Protein AF-A0A967Q0D6-F1 (afdb_monomer_lite)

Foldseek 3Di:
DVVVVVVVVVVVVVVVVVVVVVPDPPPDDPDPDPDDDDPCVQVFKDKDKDKDWDWDAPDPPHPHIDIDIDIDMDIDGD

Structure (mmCIF, N/CA/C/O backbone):
data_AF-A0A967Q0D6-F1
#
_entry.id   AF-A0A967Q0D6-F1
#
loop_
_atom_site.group_PDB
_atom_site.id
_atom_site.type_symbol
_atom_site.label_atom_id
_atom_site.label_alt_id
_atom_site.label_comp_id
_atom_site.label_asym_id
_atom_site.label_entity_id
_atom_site.label_seq_id
_atom_site.pdbx_PDB_ins_code
_atom_site.Cartn_x
_atom_site.Cartn_y
_atom_site.Cartn_z
_atom_site.occupancy
_atom_site.B_iso_or_equiv
_atom_site.auth_seq_id
_atom_site.auth_comp_id
_atom_site.auth_asym_id
_atom_site.auth_atom_id
_atom_site.pdbx_PDB_model_num
ATOM 1 N N . MET A 1 1 ? -32.497 14.280 -10.935 1.00 66.44 1 MET A N 1
ATOM 2 C CA . MET A 1 1 ? -31.896 13.751 -12.182 1.00 66.44 1 MET A CA 1
ATOM 3 C C . MET A 1 1 ? -30.389 14.012 -12.278 1.00 66.44 1 MET A C 1
ATOM 5 O O . MET A 1 1 ? -29.657 13.038 -12.305 1.00 66.44 1 MET A O 1
ATOM 9 N N . ARG A 1 2 ? -29.888 15.261 -12.202 1.00 74.88 2 ARG A N 1
ATOM 10 C CA . ARG A 1 2 ? -28.427 15.557 -12.206 1.00 74.88 2 ARG A CA 1
ATOM 11 C C . ARG A 1 2 ? -27.599 14.783 -11.166 1.00 74.88 2 ARG A C 1
ATOM 13 O O . ARG A 1 2 ? -26.550 14.261 -11.506 1.00 74.88 2 ARG A O 1
ATOM 20 N N . LYS A 1 3 ? -28.087 14.675 -9.924 1.00 72.25 3 LYS A N 1
ATOM 21 C CA . LYS A 1 3 ? -27.408 13.926 -8.845 1.00 72.25 3 LYS A CA 1
ATOM 22 C C . LYS A 1 3 ? -27.276 12.428 -9.150 1.00 72.25 3 LYS A C 1
ATOM 24 O O . LYS A 1 3 ? -26.268 11.829 -8.812 1.00 72.25 3 LYS A O 1
ATOM 29 N N . LEU A 1 4 ? -28.277 11.856 -9.822 1.00 83.75 4 LEU A N 1
ATOM 30 C CA . LEU A 1 4 ? -28.281 10.445 -10.204 1.00 83.75 4 LEU A CA 1
ATOM 31 C C . LEU A 1 4 ? -27.257 10.193 -11.318 1.00 83.75 4 LEU A C 1
ATOM 33 O O . LEU A 1 4 ? -26.443 9.295 -11.192 1.00 83.75 4 LEU A O 1
ATOM 37 N N . ILE A 1 5 ? -27.227 11.062 -12.336 1.00 88.00 5 ILE A N 1
ATOM 38 C CA . ILE A 1 5 ? -26.273 10.991 -13.457 1.00 88.00 5 ILE A CA 1
ATOM 39 C C . ILE A 1 5 ? -24.821 11.104 -12.970 1.00 88.00 5 ILE A C 1
ATOM 41 O O . ILE A 1 5 ? -23.964 10.349 -13.416 1.00 88.00 5 ILE A O 1
ATOM 45 N N . LEU A 1 6 ? -24.547 12.017 -12.031 1.00 89.75 6 LEU A N 1
ATOM 46 C CA . LEU A 1 6 ? -23.213 12.181 -11.443 1.00 89.75 6 LEU A CA 1
ATOM 47 C C . LEU A 1 6 ? -22.772 10.941 -10.659 1.00 89.75 6 LEU A C 1
ATOM 49 O O . LEU A 1 6 ? -21.625 10.524 -10.779 1.00 89.75 6 LEU A O 1
ATOM 53 N N . LEU A 1 7 ? -23.686 10.329 -9.901 1.00 89.75 7 LEU A N 1
ATOM 54 C CA . LEU A 1 7 ? -23.399 9.101 -9.165 1.00 89.75 7 LEU A CA 1
ATOM 55 C C . LEU A 1 7 ? -23.106 7.937 -10.123 1.00 89.75 7 LEU A C 1
ATOM 57 O O . LEU A 1 7 ? -22.133 7.217 -9.929 1.00 89.75 7 LEU A O 1
ATOM 61 N N . THR A 1 8 ? -23.891 7.785 -11.193 1.00 88.88 8 THR A N 1
ATOM 62 C CA . THR A 1 8 ? -23.663 6.733 -12.197 1.00 88.88 8 THR A CA 1
ATOM 63 C C . THR A 1 8 ? -22.341 6.933 -12.943 1.00 88.88 8 THR A C 1
ATOM 65 O O . THR A 1 8 ? -21.617 5.965 -13.170 1.00 88.88 8 THR A O 1
ATOM 68 N N . ALA A 1 9 ? -21.984 8.178 -13.278 1.00 90.19 9 ALA A N 1
ATOM 69 C CA . ALA A 1 9 ? -20.704 8.501 -13.908 1.00 90.19 9 ALA A CA 1
ATOM 70 C C . ALA A 1 9 ? -19.512 8.189 -12.989 1.00 90.19 9 ALA A C 1
ATOM 72 O O . ALA A 1 9 ? -18.534 7.599 -13.441 1.00 90.19 9 ALA A O 1
ATOM 73 N N . LEU A 1 10 ? -19.616 8.519 -11.696 1.00 90.12 10 LEU A N 1
ATOM 74 C CA . LEU A 1 10 ? -18.581 8.227 -10.703 1.00 90.12 10 LEU A CA 1
ATOM 75 C C . LEU A 1 10 ? -18.375 6.718 -10.525 1.00 90.12 10 LEU A C 1
ATOM 77 O O . LEU A 1 10 ? -17.245 6.242 -10.584 1.00 90.12 10 LEU A O 1
ATOM 81 N N . VAL A 1 11 ? -19.463 5.958 -10.374 1.00 88.44 11 VAL A N 1
ATOM 82 C CA . VAL A 1 11 ? -19.398 4.493 -10.259 1.00 88.44 11 VAL A CA 1
ATOM 83 C C . VAL A 1 11 ? -18.776 3.883 -11.519 1.00 88.44 11 VAL A C 1
ATOM 85 O O . VAL A 1 11 ? -17.892 3.036 -11.419 1.00 88.44 11 VAL A O 1
ATOM 88 N N . THR A 1 12 ? -19.159 4.358 -12.708 1.00 85.62 12 THR A N 1
ATOM 89 C CA . THR A 1 12 ? -18.598 3.862 -13.978 1.00 85.62 12 THR A CA 1
ATOM 90 C C . THR A 1 12 ? -17.095 4.146 -14.078 1.00 85.62 12 THR A C 1
ATOM 92 O O . THR A 1 12 ? -16.335 3.251 -14.439 1.00 85.62 12 THR A O 1
ATOM 95 N N . ALA A 1 13 ? -16.651 5.347 -13.684 1.00 83.69 13 ALA A N 1
ATOM 96 C CA . ALA A 1 13 ? -15.238 5.724 -13.676 1.00 83.69 13 ALA A CA 1
ATOM 97 C C . ALA A 1 13 ? -14.407 4.848 -12.721 1.00 83.69 13 ALA A C 1
ATOM 99 O O . ALA A 1 13 ? -13.376 4.306 -13.122 1.00 83.69 13 ALA A O 1
ATOM 100 N N . ILE A 1 14 ? -14.892 4.628 -11.493 1.00 81.12 14 ILE A N 1
ATOM 101 C CA . ILE A 1 14 ? -14.237 3.748 -10.512 1.00 81.12 14 ILE A CA 1
ATOM 102 C C . ILE A 1 14 ? -14.130 2.320 -11.063 1.00 81.12 14 ILE A C 1
ATOM 104 O O . ILE A 1 14 ? -13.068 1.705 -10.993 1.00 81.12 14 ILE A O 1
ATOM 108 N N . THR A 1 15 ? -15.196 1.801 -11.674 1.00 75.19 15 THR A N 1
ATOM 109 C CA . THR A 1 15 ? -15.199 0.434 -12.222 1.00 75.19 15 THR A CA 1
ATOM 110 C C . THR A 1 15 ? -14.213 0.285 -13.389 1.00 75.19 15 THR A C 1
ATOM 112 O O . THR A 1 15 ? -13.506 -0.717 -13.468 1.00 75.19 15 THR A O 1
ATOM 115 N N . SER A 1 16 ? -14.091 1.295 -14.263 1.00 69.44 16 SER A N 1
ATOM 116 C CA . SER A 1 16 ? -13.135 1.262 -15.383 1.00 69.44 16 SER A CA 1
ATOM 117 C C . SER A 1 16 ? -11.665 1.285 -14.954 1.00 69.44 16 SER A C 1
ATOM 119 O O . SER A 1 16 ? -10.848 0.631 -15.594 1.00 69.44 16 SER A O 1
ATOM 121 N N . ILE A 1 17 ? -11.329 1.974 -13.857 1.00 66.50 17 ILE A N 1
ATOM 122 C CA . ILE A 1 17 ? -9.954 2.023 -13.327 1.00 66.50 17 ILE A CA 1
ATOM 123 C C . ILE A 1 17 ? -9.528 0.645 -12.789 1.00 66.50 17 ILE A C 1
ATOM 125 O O . ILE A 1 17 ? -8.391 0.215 -12.984 1.00 66.50 17 ILE A O 1
ATOM 129 N N . ASN A 1 18 ? -10.457 -0.084 -12.164 1.00 57.72 18 ASN A N 1
ATOM 130 C CA . ASN A 1 18 ? -10.187 -1.409 -11.600 1.00 57.72 18 ASN A CA 1
ATOM 131 C C . ASN A 1 18 ? -10.014 -2.500 -12.674 1.00 57.72 18 ASN A C 1
ATOM 133 O O . ASN A 1 18 ? -9.282 -3.464 -12.449 1.00 57.72 18 ASN A O 1
ATOM 137 N N . LEU A 1 19 ? -10.614 -2.345 -13.864 1.00 56.09 19 LEU A N 1
ATOM 138 C CA . LEU A 1 19 ? -10.493 -3.336 -14.943 1.00 56.09 19 LEU A CA 1
ATOM 139 C C . LEU A 1 19 ? -9.069 -3.401 -15.534 1.00 56.09 19 LEU A C 1
ATOM 141 O O . LEU A 1 19 ? -8.633 -4.462 -15.966 1.00 56.09 19 LEU A O 1
ATOM 145 N N . THR A 1 20 ? -8.313 -2.298 -15.497 1.00 52.78 20 THR A N 1
ATOM 146 C CA . THR A 1 20 ? -6.897 -2.267 -15.910 1.00 52.78 20 THR A CA 1
ATOM 147 C C . THR A 1 20 ? -5.928 -2.843 -14.876 1.00 52.78 20 THR A C 1
ATOM 149 O O . THR A 1 20 ? -4.840 -3.271 -15.252 1.00 52.78 20 THR A O 1
ATOM 152 N N . ALA A 1 21 ? -6.307 -2.878 -13.594 1.00 51.00 21 ALA A N 1
ATOM 153 C CA . ALA A 1 21 ? -5.479 -3.424 -12.514 1.00 51.00 21 ALA A CA 1
ATOM 154 C C . ALA A 1 21 ? -5.659 -4.943 -12.332 1.00 51.00 21 ALA A C 1
ATOM 156 O O . ALA A 1 21 ? -4.745 -5.618 -11.873 1.00 51.00 21 ALA A O 1
ATOM 157 N N . ALA A 1 22 ? -6.807 -5.497 -12.742 1.00 46.88 22 ALA A N 1
ATOM 158 C CA . ALA A 1 22 ? -7.147 -6.915 -12.578 1.00 46.88 22 ALA A CA 1
ATOM 159 C C . ALA A 1 22 ? -6.378 -7.886 -13.506 1.00 46.88 22 ALA A C 1
ATOM 161 O O . ALA A 1 22 ? -6.599 -9.091 -13.446 1.00 46.88 22 ALA A O 1
ATOM 162 N N . HIS A 1 23 ? -5.490 -7.385 -14.373 1.00 48.06 23 HIS A N 1
ATOM 163 C CA . HIS A 1 23 ? -4.741 -8.175 -15.360 1.00 48.06 23 HIS A CA 1
ATOM 164 C C . HIS A 1 23 ? -3.235 -8.225 -15.040 1.00 48.06 23 HIS A C 1
ATOM 166 O O . HIS A 1 23 ? -2.400 -7.896 -15.887 1.00 48.06 23 HIS A O 1
ATOM 172 N N . ALA A 1 24 ? -2.874 -8.615 -13.819 1.00 49.88 24 ALA A N 1
ATOM 173 C CA . ALA A 1 24 ? -1.486 -8.890 -13.458 1.00 49.88 24 ALA A CA 1
ATOM 174 C C . ALA A 1 24 ? -1.421 -10.090 -12.504 1.00 49.88 24 ALA A C 1
ATOM 176 O O . ALA A 1 24 ? -1.542 -9.949 -11.292 1.00 49.88 24 ALA A O 1
ATOM 177 N N . GLU A 1 25 ? -1.250 -11.282 -13.072 1.00 54.41 25 GLU A N 1
ATOM 178 C CA . GLU A 1 25 ? -0.732 -12.433 -12.333 1.00 54.41 25 GLU A CA 1
ATOM 179 C C . GLU A 1 25 ? 0.751 -12.149 -12.061 1.00 54.41 25 GLU A C 1
ATOM 181 O O . GLU A 1 25 ? 1.602 -12.297 -12.937 1.00 54.41 25 GLU A O 1
ATOM 186 N N . GLU A 1 26 ? 1.062 -11.637 -10.872 1.00 61.59 26 GLU A N 1
ATOM 187 C CA . GLU A 1 26 ? 2.436 -11.606 -10.382 1.00 61.59 26 GLU A CA 1
ATOM 188 C C . GLU A 1 26 ? 2.710 -12.987 -9.775 1.00 61.59 26 GLU A C 1
ATOM 190 O O . GLU A 1 26 ? 2.177 -13.320 -8.715 1.00 61.59 26 GLU A O 1
ATOM 195 N N . GLU A 1 27 ? 3.463 -13.841 -10.480 1.00 64.88 27 GLU A N 1
ATOM 196 C CA . GLU A 1 27 ? 3.851 -15.148 -9.943 1.00 64.88 27 GLU A CA 1
ATOM 197 C C . GLU A 1 27 ? 4.765 -14.937 -8.733 1.00 64.88 27 GLU A C 1
ATOM 199 O O . GLU A 1 27 ? 5.977 -14.736 -8.858 1.00 64.88 27 GLU A O 1
ATOM 204 N N . ALA A 1 28 ? 4.169 -14.956 -7.541 1.00 67.69 28 ALA A N 1
ATOM 205 C CA . ALA A 1 28 ? 4.916 -14.941 -6.300 1.00 67.69 28 ALA A CA 1
ATOM 206 C C . ALA A 1 28 ? 5.875 -16.146 -6.286 1.00 67.69 28 ALA A C 1
ATOM 208 O O . ALA A 1 28 ? 5.466 -17.267 -6.615 1.00 67.69 28 ALA A O 1
ATOM 209 N N . PRO A 1 29 ? 7.151 -15.954 -5.919 1.00 67.31 29 PRO A N 1
ATOM 210 C CA . PRO A 1 29 ? 8.108 -17.047 -5.915 1.00 67.31 29 PRO A CA 1
ATOM 211 C C . PRO A 1 29 ? 7.653 -18.163 -4.967 1.00 67.31 29 PRO A C 1
ATOM 213 O O . PRO A 1 29 ? 7.202 -17.914 -3.851 1.00 67.31 29 PRO A O 1
ATOM 216 N N . LEU A 1 30 ? 7.820 -19.416 -5.404 1.00 72.25 30 LEU A N 1
ATOM 217 C CA . LEU A 1 30 ? 7.392 -20.617 -4.669 1.00 72.25 30 LEU A CA 1
ATOM 218 C C . LEU A 1 30 ? 8.098 -20.787 -3.304 1.00 72.25 30 LEU A C 1
ATOM 220 O O . LEU A 1 30 ? 7.649 -21.556 -2.457 1.00 72.25 30 LEU A O 1
ATOM 224 N N . PHE A 1 31 ? 9.210 -20.079 -3.094 1.00 73.31 31 PHE A N 1
ATOM 225 C CA . PHE A 1 31 ? 9.996 -20.071 -1.863 1.00 73.31 31 PHE A CA 1
ATOM 226 C C . PHE A 1 31 ? 10.208 -18.630 -1.383 1.00 73.31 31 PHE A C 1
ATOM 228 O O . PHE A 1 31 ? 10.311 -17.731 -2.222 1.00 73.31 31 PHE A O 1
ATOM 235 N N . PRO A 1 32 ? 10.338 -18.397 -0.062 1.00 69.38 32 PRO A N 1
ATOM 236 C CA . PRO A 1 32 ? 10.590 -17.074 0.497 1.00 69.38 32 PRO A CA 1
ATOM 237 C C . PRO A 1 32 ? 12.022 -16.630 0.171 1.00 69.38 32 PRO A C 1
ATOM 239 O O . PRO A 1 32 ? 12.954 -16.802 0.955 1.00 69.38 32 PRO A O 1
ATOM 242 N N . LEU A 1 33 ? 12.205 -16.098 -1.031 1.00 74.12 33 LEU A N 1
ATOM 243 C CA . LEU A 1 33 ? 13.403 -15.378 -1.435 1.00 74.12 33 LEU A CA 1
ATOM 244 C C . LEU A 1 33 ? 13.210 -13.886 -1.142 1.00 74.12 33 LEU A C 1
ATOM 246 O O . LEU A 1 33 ? 12.068 -13.428 -1.064 1.00 74.12 33 LEU A O 1
ATOM 250 N N . PRO A 1 34 ? 14.298 -13.106 -1.021 1.00 70.69 34 PRO A N 1
ATOM 251 C CA . PRO A 1 34 ? 14.210 -11.656 -1.109 1.00 70.69 34 PRO A CA 1
ATOM 252 C C . PRO A 1 34 ? 13.577 -11.303 -2.461 1.00 70.69 34 PRO A C 1
ATOM 254 O O . PRO A 1 34 ? 14.219 -11.393 -3.507 1.00 70.69 34 PRO A O 1
ATOM 257 N N . PHE A 1 35 ? 12.288 -10.987 -2.435 1.00 71.50 35 PHE A N 1
ATOM 258 C CA . PHE A 1 35 ? 11.487 -10.677 -3.606 1.00 71.50 35 PHE A CA 1
ATOM 259 C C . PHE A 1 35 ? 11.116 -9.206 -3.540 1.00 71.50 35 PHE A C 1
ATOM 261 O O . PHE A 1 35 ? 10.485 -8.752 -2.587 1.00 71.50 35 PHE A O 1
ATOM 268 N N . THR A 1 36 ? 11.537 -8.461 -4.553 1.00 74.44 36 THR A N 1
ATOM 269 C CA . THR A 1 36 ? 11.025 -7.120 -4.802 1.00 74.44 36 THR A CA 1
ATOM 270 C C . THR A 1 36 ? 10.051 -7.238 -5.968 1.00 74.44 36 THR A C 1
ATOM 272 O O . THR A 1 36 ? 10.510 -7.572 -7.065 1.00 74.44 36 THR A O 1
ATOM 275 N N . PRO A 1 37 ? 8.747 -6.992 -5.743 1.00 75.56 37 PRO A N 1
ATOM 276 C CA . PRO A 1 37 ? 7.759 -6.914 -6.811 1.00 75.56 37 PRO A CA 1
ATOM 277 C C . PRO A 1 37 ? 8.252 -6.040 -7.970 1.00 75.56 37 PRO A C 1
ATOM 279 O O . PRO A 1 37 ? 8.866 -4.989 -7.750 1.00 75.56 37 PRO A O 1
ATOM 282 N N . ASP A 1 38 ? 8.007 -6.467 -9.207 1.00 80.56 38 ASP A N 1
ATOM 283 C CA . ASP A 1 38 ? 8.308 -5.657 -10.392 1.00 80.56 38 ASP A CA 1
ATOM 284 C C . ASP A 1 38 ? 7.030 -5.032 -10.936 1.00 80.56 38 ASP A C 1
ATOM 286 O O . ASP A 1 38 ? 6.411 -5.528 -11.881 1.00 80.56 38 ASP A O 1
ATOM 290 N N . PHE A 1 39 ? 6.671 -3.877 -10.380 1.00 79.94 39 PHE A N 1
ATOM 291 C CA . PHE A 1 39 ? 5.505 -3.137 -10.846 1.00 79.94 39 PHE A CA 1
ATOM 292 C C . PHE A 1 39 ? 5.758 -2.396 -12.169 1.00 79.94 39 PHE A C 1
ATOM 294 O O . PHE A 1 39 ? 4.808 -1.920 -12.794 1.00 79.94 39 PHE A O 1
ATOM 301 N N . THR A 1 40 ? 7.007 -2.322 -12.652 1.00 84.44 40 THR A N 1
ATOM 302 C CA . THR A 1 40 ? 7.305 -1.794 -13.998 1.00 84.44 40 THR A CA 1
ATOM 303 C C . THR A 1 40 ? 6.979 -2.797 -15.100 1.00 84.44 40 THR A C 1
ATOM 305 O O . THR A 1 40 ? 6.861 -2.407 -16.263 1.00 84.44 40 THR A O 1
ATOM 308 N N . ARG A 1 41 ? 6.845 -4.089 -14.762 1.00 78.19 41 ARG A N 1
ATOM 309 C CA . ARG A 1 41 ? 6.684 -5.194 -15.722 1.00 78.19 41 ARG A CA 1
ATOM 310 C C . ARG A 1 41 ? 7.749 -5.160 -16.828 1.00 78.19 41 ARG A C 1
ATOM 312 O O . ARG A 1 41 ? 7.442 -5.348 -18.004 1.00 78.19 41 ARG A O 1
ATOM 319 N N . GLY A 1 42 ? 8.992 -4.840 -16.471 1.00 81.44 42 GLY A N 1
ATOM 320 C CA . GLY A 1 42 ? 10.111 -4.717 -17.412 1.00 81.44 42 GLY A CA 1
ATOM 321 C C . GLY A 1 42 ? 10.052 -3.524 -18.373 1.00 81.44 42 GLY A C 1
ATOM 322 O O . GLY A 1 42 ? 10.760 -3.533 -19.376 1.00 81.44 42 GLY A O 1
ATOM 323 N N . SER A 1 43 ? 9.223 -2.510 -18.104 1.00 84.06 43 SER A N 1
ATOM 324 C CA . SER A 1 43 ? 8.996 -1.372 -19.013 1.00 84.06 43 SER A CA 1
ATOM 325 C C . SER A 1 43 ? 9.813 -0.111 -18.676 1.00 84.06 43 SER A C 1
ATOM 327 O O . SER A 1 43 ? 9.331 1.003 -18.882 1.00 84.06 43 SER A O 1
ATOM 329 N N . GLY A 1 44 ? 11.047 -0.236 -18.175 1.00 89.81 44 GLY A N 1
ATOM 330 C CA . GLY A 1 44 ? 11.870 0.931 -17.843 1.00 89.81 44 GLY A CA 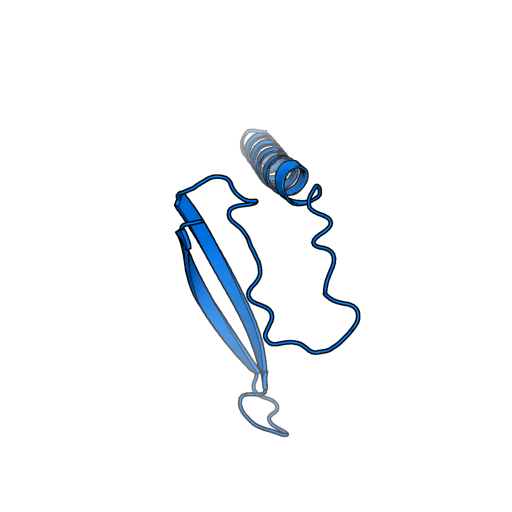1
ATOM 331 C C . GLY A 1 44 ? 11.411 1.626 -16.560 1.00 89.81 44 GLY A C 1
ATOM 332 O O . GLY A 1 44 ? 11.364 1.014 -15.496 1.00 89.81 44 GLY A O 1
ATOM 333 N N . TRP A 1 45 ? 11.090 2.923 -16.644 1.00 93.06 45 TRP A N 1
ATOM 334 C CA . TRP A 1 45 ? 10.603 3.703 -15.499 1.00 93.06 45 TRP A CA 1
ATOM 335 C C . TRP A 1 45 ? 9.154 3.335 -15.170 1.00 93.06 45 TRP A C 1
ATOM 337 O O . TRP A 1 45 ? 8.279 3.404 -16.032 1.00 93.06 45 TRP A O 1
ATOM 347 N N . GLY A 1 46 ? 8.882 3.053 -13.898 1.00 88.56 46 GLY A N 1
ATOM 348 C CA . GLY A 1 46 ? 7.537 2.954 -13.343 1.00 88.56 46 GLY A CA 1
ATOM 349 C C . GLY A 1 46 ? 7.366 3.850 -12.121 1.00 88.56 46 GLY A C 1
ATOM 350 O O . GLY A 1 46 ? 8.286 4.030 -11.321 1.00 88.56 46 GLY A O 1
ATOM 351 N N . VAL A 1 47 ? 6.159 4.392 -11.973 1.00 90.19 47 VAL A N 1
ATOM 352 C CA . VAL A 1 47 ? 5.722 5.159 -10.803 1.00 90.19 47 VAL A CA 1
ATOM 353 C C . VAL A 1 47 ? 4.426 4.537 -10.305 1.00 90.19 47 VAL A C 1
ATOM 355 O O . VAL A 1 47 ? 3.492 4.354 -11.085 1.00 90.19 47 VAL A O 1
ATOM 358 N N . ALA A 1 48 ? 4.374 4.226 -9.017 1.00 85.81 48 ALA A N 1
ATOM 359 C CA . ALA A 1 48 ? 3.198 3.705 -8.342 1.00 85.81 48 ALA A CA 1
ATOM 360 C C . ALA A 1 48 ? 2.727 4.698 -7.276 1.00 85.81 48 ALA A C 1
ATOM 362 O O . ALA A 1 48 ? 3.537 5.296 -6.567 1.00 85.81 48 ALA A O 1
ATOM 363 N N . LEU A 1 49 ? 1.410 4.847 -7.166 1.00 90.50 49 LEU A N 1
ATOM 364 C CA . LEU A 1 49 ? 0.735 5.576 -6.097 1.00 90.50 49 LEU A CA 1
ATOM 365 C C . LEU A 1 49 ? -0.207 4.600 -5.399 1.00 90.50 49 LEU A C 1
ATOM 367 O O . LEU A 1 49 ? -0.895 3.824 -6.061 1.00 90.50 49 LEU A O 1
ATOM 371 N N . GLY A 1 50 ? -0.230 4.644 -4.076 1.00 88.31 50 GLY A N 1
ATOM 372 C CA . GLY A 1 50 ? -1.044 3.787 -3.231 1.00 88.31 50 GLY A CA 1
ATOM 373 C C . GLY A 1 50 ? -1.661 4.569 -2.080 1.00 88.31 50 GLY A C 1
ATOM 374 O O . GLY A 1 50 ? -1.298 5.713 -1.806 1.00 88.31 50 GLY A O 1
ATOM 375 N N . LEU A 1 51 ? -2.619 3.933 -1.420 1.00 94.38 51 LEU A N 1
ATOM 376 C CA . LEU A 1 51 ? -3.259 4.443 -0.219 1.00 94.38 51 LEU A CA 1
ATOM 377 C C . LEU A 1 51 ? -3.522 3.254 0.708 1.00 94.38 51 LEU A C 1
ATOM 379 O O . LEU A 1 51 ? -4.211 2.315 0.308 1.00 94.38 51 LEU A O 1
ATOM 383 N N . GLY A 1 52 ? -2.946 3.288 1.904 1.00 90.94 52 GLY A N 1
ATOM 384 C CA . GLY A 1 52 ? -3.282 2.412 3.016 1.00 90.94 52 GLY A CA 1
ATOM 385 C C . GLY A 1 52 ? -4.501 2.952 3.753 1.00 90.94 52 GLY A C 1
ATOM 386 O O . GLY A 1 52 ? -4.699 4.164 3.844 1.00 90.94 52 GLY A O 1
ATOM 387 N N . VAL A 1 53 ? -5.347 2.044 4.222 1.00 94.38 53 VAL A N 1
ATOM 388 C CA . VAL A 1 53 ? -6.466 2.371 5.102 1.00 94.38 53 VAL A CA 1
ATOM 389 C C . VAL A 1 53 ? -6.383 1.417 6.270 1.00 94.38 53 VAL A C 1
ATOM 391 O O . VAL A 1 53 ? -6.496 0.204 6.076 1.00 94.38 53 VAL A O 1
ATOM 394 N N . GLU A 1 54 ? -6.207 1.969 7.458 1.00 93.06 54 GLU A N 1
ATOM 395 C CA . GLU A 1 54 ? -6.096 1.194 8.683 1.00 93.06 54 GLU A CA 1
ATOM 396 C C . GLU A 1 54 ? -7.284 1.499 9.592 1.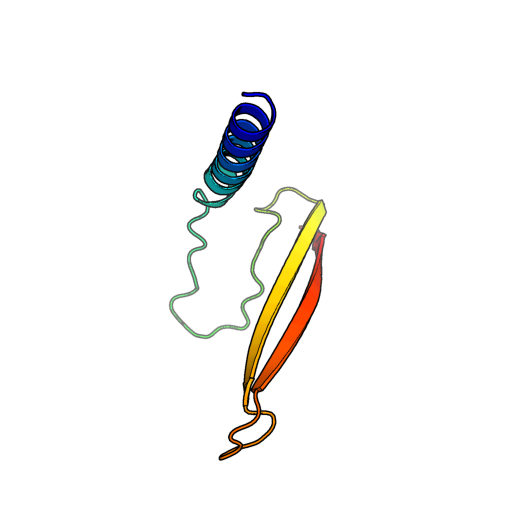00 93.06 54 GLU A C 1
ATOM 398 O O . GLU A 1 54 ? -7.775 2.629 9.675 1.00 93.06 54 GLU A O 1
ATOM 403 N N . TYR A 1 55 ? -7.803 0.445 10.216 1.00 94.19 55 TYR A N 1
ATO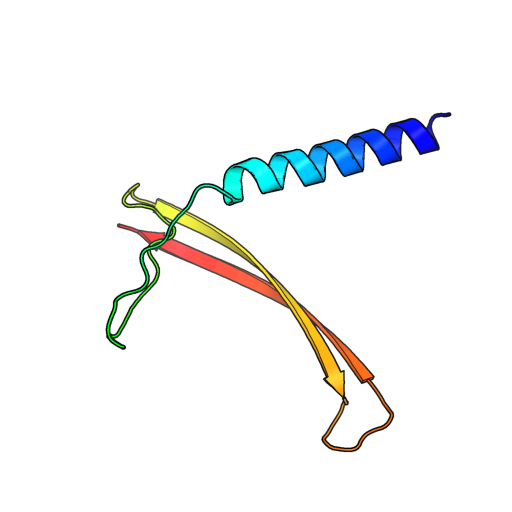M 404 C CA . TYR A 1 55 ? -8.867 0.532 11.203 1.00 94.19 55 TYR A CA 1
ATOM 405 C C . TYR A 1 55 ? -8.547 -0.435 12.326 1.00 94.19 55 TYR A C 1
ATOM 407 O O . TYR A 1 55 ? -8.624 -1.655 12.153 1.00 94.19 55 TYR A O 1
ATOM 415 N N . GLU A 1 56 ? -8.182 0.118 13.472 1.00 92.19 56 GLU A N 1
ATOM 416 C CA . GLU A 1 56 ? -7.737 -0.667 14.610 1.00 92.19 56 GLU A CA 1
ATOM 417 C C . GLU A 1 56 ? -8.221 -0.087 15.935 1.00 92.19 56 GLU A C 1
ATOM 419 O O . GLU A 1 56 ? -8.704 1.041 16.015 1.00 92.19 56 GLU A O 1
ATOM 424 N N . ASN A 1 57 ? -8.136 -0.899 16.989 1.00 95.38 57 ASN A N 1
ATOM 425 C CA . ASN A 1 57 ? -8.320 -0.403 18.347 1.00 95.38 57 ASN A CA 1
ATOM 426 C C . ASN A 1 57 ? -7.106 0.449 18.714 1.00 95.38 57 ASN A C 1
ATOM 428 O O . ASN A 1 57 ? -5.983 -0.005 18.514 1.00 95.38 57 ASN A O 1
ATOM 432 N N . ALA A 1 58 ? -7.323 1.598 19.358 1.00 89.25 58 ALA A N 1
ATOM 433 C CA . ALA A 1 58 ? -6.247 2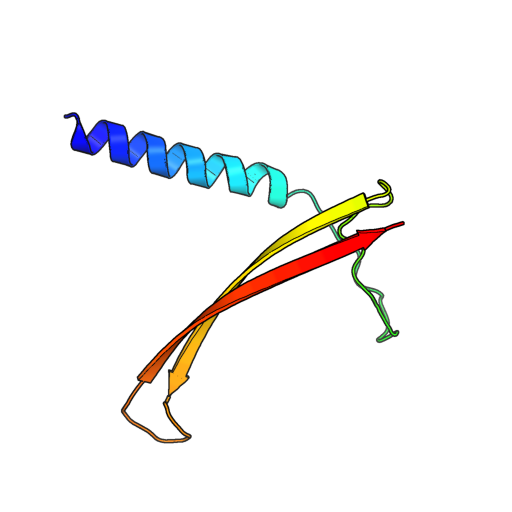.517 19.752 1.00 89.25 58 ALA A CA 1
ATOM 434 C C . ALA A 1 58 ? -5.127 1.841 20.580 1.00 89.25 58 ALA A C 1
ATOM 436 O O . ALA A 1 58 ? -3.982 2.282 20.605 1.00 89.25 58 ALA A O 1
ATOM 437 N N . TYR A 1 59 ? -5.463 0.767 21.300 1.00 86.75 59 TYR A N 1
ATOM 438 C CA . TYR A 1 59 ? -4.527 -0.178 21.906 1.00 86.75 59 TYR A CA 1
ATOM 439 C C . TYR A 1 59 ? -5.244 -1.505 22.196 1.00 86.75 59 TYR A C 1
ATOM 441 O O . TYR A 1 59 ? -6.473 -1.612 22.129 1.00 86.75 59 TYR A O 1
ATOM 449 N N . ALA A 1 60 ? -4.483 -2.545 22.545 1.00 90.56 60 ALA A N 1
ATOM 450 C CA . ALA A 1 60 ? -5.035 -3.870 22.811 1.00 90.56 60 ALA A CA 1
ATOM 451 C C . ALA A 1 60 ? -6.055 -3.853 23.968 1.00 90.56 60 ALA A C 1
ATOM 453 O O . ALA A 1 60 ? -5.711 -3.554 25.112 1.00 90.56 60 ALA A O 1
ATOM 454 N N . GLY A 1 61 ? -7.303 -4.220 23.660 1.00 92.38 61 GLY A N 1
ATOM 455 C CA . GLY A 1 61 ? -8.419 -4.243 24.612 1.00 92.38 61 GLY A CA 1
ATOM 456 C C . GLY A 1 61 ? -9.158 -2.911 24.777 1.00 92.38 61 GLY A C 1
ATOM 457 O O . GLY A 1 61 ? -9.992 -2.813 25.672 1.00 92.38 61 GLY A O 1
ATOM 458 N N . SER A 1 62 ? -8.856 -1.906 23.950 1.00 94.12 62 SER A N 1
ATOM 459 C CA . SER A 1 62 ? -9.597 -0.644 23.913 1.00 94.12 62 SER A CA 1
ATOM 460 C C . SER A 1 62 ? -10.982 -0.818 23.281 1.00 94.12 62 SER A C 1
ATOM 462 O O . SER A 1 62 ? -11.136 -1.570 22.319 1.00 94.12 62 SER A O 1
ATOM 464 N N . ASP A 1 63 ? -11.961 -0.069 23.792 1.00 94.06 63 ASP A N 1
ATOM 465 C CA . ASP A 1 63 ? -13.268 0.133 23.149 1.00 94.06 63 ASP A CA 1
ATOM 466 C C . ASP A 1 63 ? -13.246 1.314 22.152 1.00 94.06 63 ASP A C 1
ATOM 468 O O . ASP A 1 63 ? -14.230 1.581 21.459 1.00 94.06 63 ASP A O 1
ATOM 472 N N . GLU A 1 64 ? -12.130 2.047 22.100 1.00 93.69 64 GLU A N 1
ATOM 473 C CA . GLU A 1 64 ? -11.889 3.171 21.198 1.00 93.69 64 GLU A CA 1
ATOM 474 C C . GLU A 1 64 ? -11.136 2.715 19.943 1.00 93.69 64 GLU A C 1
ATOM 476 O O . GLU A 1 64 ? -10.148 1.979 20.033 1.00 93.69 64 GLU A O 1
ATOM 481 N N . TYR A 1 65 ? -11.603 3.192 18.788 1.00 93.00 65 TYR A N 1
ATOM 482 C CA . TYR A 1 65 ? -11.094 2.833 17.468 1.00 93.00 65 TYR A CA 1
ATOM 483 C C . TYR A 1 65 ? -10.459 4.035 16.782 1.00 93.00 65 TYR A C 1
ATOM 485 O O . TYR A 1 65 ? -11.005 5.140 16.824 1.00 93.00 65 TYR A O 1
ATOM 493 N N . GLU A 1 66 ? -9.363 3.779 16.086 1.00 94.00 66 GLU A N 1
ATOM 494 C CA . GLU A 1 66 ? -8.663 4.742 15.256 1.00 94.00 66 GLU A CA 1
ATOM 495 C C . GLU A 1 66 ? -8.821 4.390 13.774 1.00 94.00 66 GLU A C 1
ATOM 497 O O . GLU A 1 66 ? -9.051 3.239 13.390 1.00 94.00 66 GLU A O 1
ATOM 502 N N . PHE A 1 67 ? -8.774 5.428 12.945 1.00 95.62 67 PHE A N 1
ATOM 503 C CA . PHE A 1 67 ? -8.852 5.323 11.500 1.00 95.62 67 PHE A CA 1
ATOM 504 C C . PHE A 1 67 ? -7.749 6.176 10.891 1.00 95.62 67 PHE A C 1
ATOM 506 O O . PHE A 1 67 ? -7.733 7.392 11.099 1.00 95.62 67 PHE A O 1
ATOM 513 N N . GLU A 1 68 ? -6.885 5.550 10.098 1.00 94.12 68 GLU A N 1
ATOM 514 C CA . GLU A 1 68 ? -5.751 6.217 9.465 1.00 94.12 68 GLU A CA 1
ATOM 515 C C . GLU A 1 68 ? -5.749 6.007 7.945 1.00 94.12 68 GLU A C 1
ATOM 517 O O . GLU A 1 68 ? -6.210 4.989 7.416 1.00 94.12 68 GLU A O 1
ATOM 522 N N . LEU 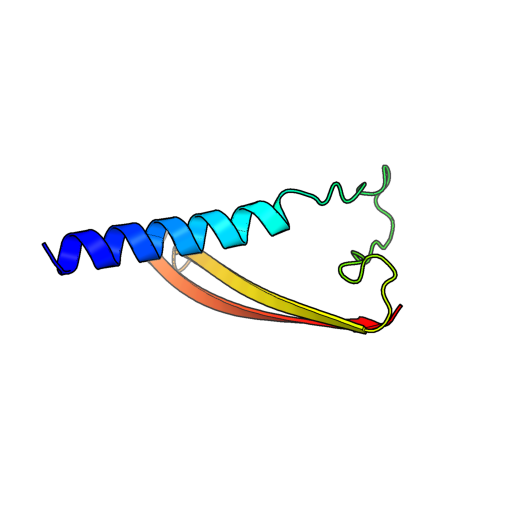A 1 69 ? -5.283 7.038 7.237 1.00 96.31 69 LEU A N 1
ATOM 523 C CA . LEU A 1 69 ? -5.110 7.045 5.790 1.00 96.31 69 LEU A CA 1
ATOM 524 C C . LEU A 1 69 ? -3.643 7.295 5.464 1.00 96.31 69 LEU A C 1
ATOM 526 O O . LEU A 1 69 ? -3.160 8.418 5.617 1.00 96.31 69 LEU A O 1
ATOM 530 N N . ASP A 1 70 ? -2.990 6.286 4.902 1.00 96.06 70 ASP A N 1
ATOM 531 C CA . ASP A 1 70 ? -1.563 6.335 4.611 1.00 96.06 70 ASP A CA 1
ATOM 532 C C . ASP A 1 70 ? -1.298 6.525 3.124 1.00 96.06 70 ASP A C 1
ATOM 534 O O . ASP A 1 70 ? -1.492 5.599 2.330 1.00 96.06 70 ASP A O 1
ATOM 538 N N . PRO A 1 71 ? -0.833 7.701 2.677 1.00 94.38 71 PRO A N 1
ATOM 539 C CA . PRO A 1 71 ? -0.387 7.841 1.303 1.00 94.38 71 PRO A CA 1
ATOM 540 C C . PRO A 1 71 ? 0.861 6.979 1.081 1.00 94.38 71 PRO A C 1
ATOM 542 O O . PRO A 1 71 ? 1.868 7.115 1.773 1.00 94.38 71 PRO A O 1
ATOM 545 N N . ALA A 1 72 ? 0.821 6.133 0.058 1.00 91.31 72 ALA A N 1
ATOM 546 C CA . ALA A 1 72 ? 1.942 5.301 -0.352 1.00 91.31 72 ALA A CA 1
ATOM 547 C C . ALA A 1 72 ? 2.382 5.654 -1.777 1.00 91.31 72 ALA A C 1
ATOM 549 O O . ALA A 1 72 ? 1.601 6.117 -2.610 1.00 91.31 72 ALA A O 1
ATOM 550 N N . GLY A 1 73 ? 3.652 5.423 -2.087 1.00 90.88 73 GLY A N 1
ATOM 551 C CA . GLY A 1 73 ? 4.168 5.622 -3.434 1.00 90.88 73 GLY A CA 1
ATOM 552 C C . GLY A 1 73 ? 5.504 4.929 -3.638 1.00 90.88 73 GLY A C 1
ATOM 553 O O . GLY A 1 73 ? 6.259 4.724 -2.689 1.00 90.88 73 GLY A O 1
ATOM 554 N N . ALA A 1 74 ? 5.794 4.567 -4.883 1.00 88.56 74 ALA A N 1
ATOM 555 C CA . ALA A 1 74 ? 7.053 3.941 -5.257 1.00 88.56 74 ALA A CA 1
ATOM 556 C C . ALA A 1 74 ? 7.513 4.405 -6.641 1.00 88.56 74 ALA A C 1
ATOM 558 O O . ALA A 1 74 ? 6.708 4.729 -7.514 1.00 88.56 74 ALA A O 1
ATOM 559 N N . ILE A 1 75 ? 8.828 4.413 -6.843 1.00 92.12 75 ILE A N 1
ATOM 560 C CA . ILE A 1 75 ? 9.465 4.638 -8.141 1.00 92.12 75 ILE A CA 1
ATOM 561 C C . ILE A 1 75 ? 10.423 3.474 -8.371 1.00 92.12 75 ILE A C 1
ATOM 563 O O . ILE A 1 75 ? 11.198 3.128 -7.481 1.00 92.12 75 ILE A O 1
ATOM 567 N N . GLN A 1 76 ? 10.370 2.871 -9.554 1.00 89.00 76 GLN A N 1
ATOM 568 C CA . GLN A 1 76 ? 11.219 1.744 -9.933 1.00 89.00 76 GLN A CA 1
ATOM 569 C C . GLN A 1 76 ? 11.747 1.955 -11.352 1.00 89.00 76 GLN A C 1
ATOM 571 O O . GLN A 1 76 ? 11.056 2.503 -12.209 1.00 89.00 76 GLN A O 1
ATOM 576 N N . TRP A 1 77 ? 12.986 1.531 -11.586 1.00 89.19 77 TRP A N 1
ATOM 577 C CA . TRP A 1 77 ? 13.580 1.416 -12.915 1.00 89.19 77 TRP A CA 1
ATOM 578 C C . TRP A 1 77 ? 13.978 -0.036 -13.145 1.00 89.19 77 TRP A C 1
ATOM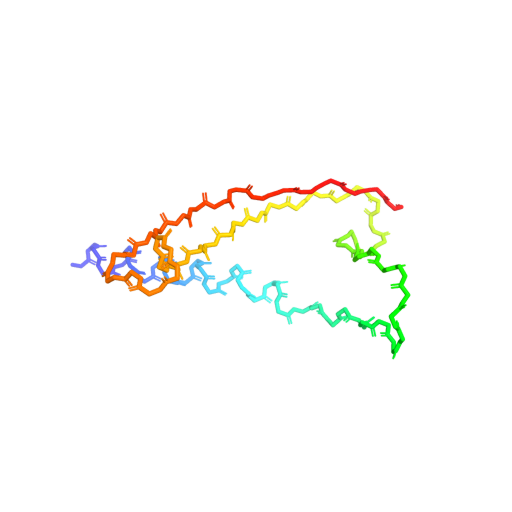 580 O O . TRP A 1 77 ? 14.540 -0.664 -12.240 1.00 89.19 77 TRP A O 1
ATOM 590 N N . ARG A 1 78 ? 13.720 -0.541 -14.350 1.00 80.62 78 ARG A N 1
ATOM 591 C CA . ARG A 1 78 ? 14.159 -1.860 -14.793 1.00 80.62 78 ARG A CA 1
ATOM 592 C C . ARG A 1 78 ? 14.811 -1.812 -16.165 1.00 80.62 78 ARG A C 1
ATOM 594 O O . ARG A 1 78 ? 14.271 -1.111 -17.046 1.00 80.62 78 ARG A O 1
#

Radius of gyration: 18.71 Å; chains: 1; bounding box: 46×36×44 Å

Sequence (78 aa):
MRKLILLTALVTAITSINLTAAHAEEEAPLFPLPFTPDFTRGSGWGVALGLGVEYENAYAGSDEYEFELDPAGAIQWR

Secondary structure (DSSP, 8-state):
-HHHHHHHHHHHHHHHHHHHHS-------SS-------TTTTSSEEEEEEEEEEEEESSTT-S-EEEEEEEEEEEEE-

pLDDT: mean 81.27, std 13.37, range [46.88, 96.31]